Protein AF-A0A822AFT1-F1 (afdb_monomer)

Structure (mmCIF, N/CA/C/O backbone):
data_AF-A0A822AFT1-F1
#
_entry.id   AF-A0A822AFT1-F1
#
loop_
_atom_site.gro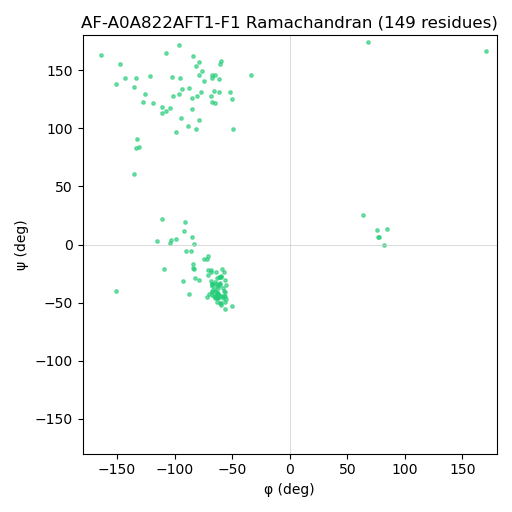up_PDB
_atom_site.id
_atom_site.type_symbol
_atom_site.label_atom_id
_atom_site.label_alt_id
_atom_site.label_comp_id
_atom_site.label_asym_id
_atom_site.label_entity_id
_atom_site.label_seq_id
_atom_site.pdbx_PDB_ins_code
_atom_site.Cartn_x
_atom_site.Cartn_y
_atom_site.Cartn_z
_atom_site.occupancy
_atom_site.B_iso_or_equiv
_atom_site.auth_seq_id
_atom_site.auth_comp_id
_atom_site.auth_asym_id
_atom_site.auth_atom_id
_atom_site.pdbx_PDB_model_num
ATOM 1 N N . MET A 1 1 ? -3.936 -1.126 -22.081 1.00 56.62 1 MET A N 1
ATOM 2 C CA . MET A 1 1 ? -2.787 -0.879 -22.975 1.00 56.62 1 MET A CA 1
ATOM 3 C C . MET A 1 1 ? -3.319 -0.758 -24.391 1.00 56.62 1 MET A C 1
ATOM 5 O O . MET A 1 1 ? -4.043 -1.654 -24.821 1.00 56.62 1 MET A O 1
ATOM 9 N N . LYS A 1 2 ? -3.097 0.376 -25.056 1.00 72.38 2 LYS A N 1
ATOM 10 C CA . LYS A 1 2 ? -3.608 0.618 -26.414 1.00 72.38 2 LYS A CA 1
ATOM 11 C C . LYS A 1 2 ? -2.713 -0.110 -27.426 1.00 72.38 2 LYS A C 1
ATOM 13 O O . LYS A 1 2 ? -1.557 -0.396 -27.133 1.00 72.38 2 LYS A O 1
ATOM 18 N N . LYS A 1 3 ? -3.226 -0.420 -28.624 1.00 67.19 3 LYS A N 1
ATOM 19 C CA . LYS A 1 3 ? -2.424 -1.052 -29.698 1.00 67.19 3 LYS A CA 1
ATOM 20 C C . LYS A 1 3 ? -1.171 -0.241 -30.049 1.00 67.19 3 LYS A C 1
ATOM 22 O O . LYS A 1 3 ? -0.136 -0.822 -30.348 1.00 67.19 3 LYS A O 1
ATOM 27 N N . GLU A 1 4 ? -1.276 1.080 -29.973 1.00 72.50 4 GLU A N 1
ATOM 28 C CA . GLU A 1 4 ? -0.183 2.021 -30.232 1.00 72.50 4 GLU A CA 1
ATOM 29 C C . GLU A 1 4 ? 0.979 1.855 -29.238 1.00 72.50 4 GLU A C 1
ATOM 31 O O . GLU A 1 4 ? 2.136 1.913 -29.648 1.00 72.50 4 GLU A O 1
ATOM 36 N N . ASP A 1 5 ? 0.689 1.539 -27.969 1.00 79.44 5 ASP A N 1
ATOM 37 C CA . ASP A 1 5 ? 1.714 1.320 -26.936 1.00 79.44 5 ASP A CA 1
ATOM 38 C C . ASP A 1 5 ? 2.559 0.071 -27.241 1.00 79.44 5 ASP A C 1
ATOM 40 O O . ASP A 1 5 ? 3.776 0.062 -27.057 1.00 79.44 5 ASP A O 1
ATOM 44 N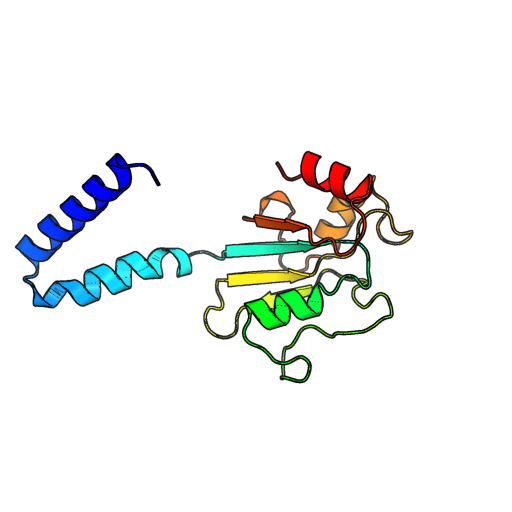 N . ILE A 1 6 ? 1.915 -0.985 -27.751 1.00 79.88 6 ILE A N 1
ATOM 45 C CA . ILE A 1 6 ? 2.574 -2.255 -28.088 1.00 79.88 6 ILE A CA 1
ATOM 46 C C . ILE A 1 6 ? 3.482 -2.085 -29.309 1.00 79.88 6 ILE A C 1
ATOM 48 O O . ILE A 1 6 ? 4.603 -2.596 -29.324 1.00 79.88 6 ILE A O 1
ATOM 52 N N . GLU A 1 7 ? 3.022 -1.360 -30.332 1.00 87.50 7 GLU A N 1
ATOM 53 C CA . GLU A 1 7 ? 3.820 -1.126 -31.539 1.00 87.50 7 GLU A CA 1
ATOM 54 C C . GLU A 1 7 ? 5.037 -0.234 -31.241 1.00 87.50 7 GLU A C 1
ATOM 56 O O . GLU A 1 7 ? 6.128 -0.482 -31.757 1.00 87.50 7 GLU A O 1
ATOM 61 N N . GLY A 1 8 ? 4.883 0.746 -30.341 1.00 87.69 8 GLY A N 1
ATOM 62 C CA . GLY A 1 8 ? 5.986 1.570 -29.845 1.00 87.69 8 GLY A CA 1
ATOM 63 C C . GLY A 1 8 ? 7.070 0.745 -29.144 1.00 87.69 8 GLY A C 1
ATOM 64 O O . GLY A 1 8 ? 8.240 0.825 -29.520 1.00 87.69 8 GLY A O 1
ATOM 65 N N . GLN A 1 9 ? 6.681 -0.111 -28.193 1.00 85.94 9 GLN A N 1
ATOM 66 C CA . GLN A 1 9 ? 7.617 -0.998 -27.484 1.00 85.94 9 GLN A CA 1
ATOM 67 C C . GLN A 1 9 ? 8.306 -1.994 -28.423 1.00 85.94 9 GLN A C 1
ATOM 69 O O . GLN A 1 9 ? 9.495 -2.284 -28.282 1.00 85.94 9 GLN A O 1
ATOM 74 N N . ARG A 1 10 ? 7.574 -2.512 -29.417 1.00 87.50 10 ARG A N 1
ATOM 75 C CA . ARG A 1 10 ? 8.138 -3.409 -30.428 1.00 87.50 10 ARG A CA 1
ATOM 76 C C . ARG A 1 10 ? 9.218 -2.712 -31.251 1.00 87.50 10 ARG A C 1
ATOM 78 O O . ARG A 1 10 ? 10.267 -3.311 -31.484 1.00 87.50 10 ARG A O 1
ATOM 85 N N . LYS A 1 11 ? 8.964 -1.478 -31.691 1.00 92.19 11 LYS A N 1
ATOM 86 C CA . LYS A 1 11 ? 9.936 -0.697 -32.460 1.00 92.19 11 LYS A CA 1
ATOM 87 C C . LYS A 1 11 ? 11.190 -0.410 -31.635 1.00 92.19 11 LYS A C 1
ATOM 89 O O . LYS A 1 11 ? 12.291 -0.641 -32.118 1.00 92.19 11 LYS A O 1
ATOM 94 N N . GLU A 1 12 ? 11.026 -0.008 -30.376 1.00 91.81 12 GLU A N 1
ATOM 95 C CA . GLU A 1 12 ? 12.146 0.234 -29.458 1.00 91.81 12 GLU A CA 1
ATOM 96 C C . GLU A 1 12 ? 13.034 -1.014 -29.291 1.00 91.81 12 GLU A C 1
ATOM 98 O O . GLU A 1 12 ? 14.260 -0.929 -29.383 1.00 91.81 12 GLU A O 1
ATOM 103 N N . LEU A 1 13 ? 12.424 -2.194 -29.124 1.00 90.19 13 LEU A N 1
ATOM 104 C CA . LEU A 1 13 ? 13.155 -3.461 -29.059 1.00 90.19 13 LEU A CA 1
ATOM 105 C C . LEU A 1 13 ? 13.905 -3.761 -30.367 1.00 90.19 13 LEU A C 1
ATOM 107 O O . LEU A 1 13 ? 15.050 -4.213 -30.326 1.00 90.19 13 LEU A O 1
ATOM 111 N N . GLN A 1 14 ? 13.274 -3.533 -31.523 1.00 90.69 14 GLN A N 1
ATOM 112 C CA . GLN A 1 14 ? 13.902 -3.748 -32.831 1.00 90.69 14 GLN A CA 1
ATOM 113 C C . GLN A 1 14 ? 15.119 -2.840 -33.027 1.00 90.69 14 GLN A C 1
ATOM 115 O O . GLN A 1 14 ? 16.181 -3.334 -33.409 1.00 90.69 14 GLN A O 1
ATOM 120 N N . ASP A 1 15 ? 14.988 -1.553 -32.701 1.00 93.06 15 ASP A N 1
ATOM 121 C CA . ASP A 1 15 ? 16.075 -0.576 -32.784 1.00 93.06 15 ASP A CA 1
ATOM 122 C C . ASP A 1 15 ? 17.223 -0.952 -31.829 1.00 93.06 15 ASP A C 1
ATOM 124 O O . ASP A 1 15 ? 18.397 -0.925 -32.207 1.00 93.06 15 ASP A O 1
ATOM 128 N N . TYR A 1 16 ? 16.906 -1.402 -30.609 1.00 91.50 16 TYR A N 1
ATOM 129 C CA . TYR A 1 16 ? 17.914 -1.847 -29.646 1.00 91.50 16 TYR A CA 1
ATOM 130 C C . TYR A 1 16 ? 18.686 -3.083 -30.130 1.00 91.50 16 TYR A C 1
ATOM 132 O O . TYR A 1 16 ? 19.917 -3.117 -30.038 1.00 91.50 16 TYR A O 1
ATOM 140 N N . VAL A 1 17 ? 17.983 -4.089 -30.665 1.00 91.25 17 VAL A N 1
ATOM 141 C CA . VAL A 1 17 ? 18.587 -5.321 -31.204 1.00 91.25 17 VAL A CA 1
ATOM 142 C C . VAL A 1 17 ? 19.403 -5.040 -32.465 1.00 91.25 17 VAL A C 1
ATOM 144 O O . VAL A 1 17 ? 20.442 -5.670 -32.656 1.00 91.25 17 VAL A O 1
ATOM 147 N N . ALA A 1 18 ? 18.993 -4.082 -33.301 1.00 91.81 18 ALA A N 1
ATOM 148 C CA . ALA A 1 18 ? 19.765 -3.675 -34.474 1.00 91.81 18 ALA A CA 1
ATOM 149 C C 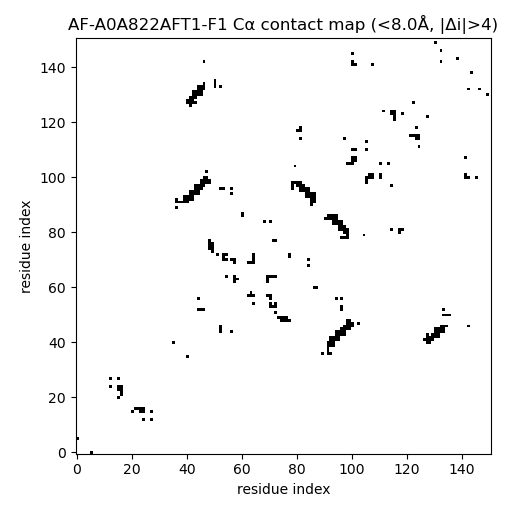. ALA A 1 18 ? 21.155 -3.129 -34.096 1.00 91.81 18 ALA A C 1
ATOM 151 O O . ALA A 1 18 ? 22.116 -3.347 -34.830 1.00 91.81 18 ALA A O 1
ATOM 152 N N . VAL A 1 19 ? 21.274 -2.471 -32.937 1.00 93.31 19 VAL A N 1
ATOM 153 C CA . VAL A 1 19 ? 22.540 -1.908 -32.434 1.00 93.31 19 VAL A CA 1
ATOM 154 C C . VAL A 1 19 ? 23.349 -2.919 -31.612 1.00 93.31 19 VAL A C 1
ATOM 156 O O . VAL A 1 19 ? 24.566 -2.999 -31.763 1.00 93.31 19 VAL A O 1
ATOM 159 N N . HIS A 1 20 ? 22.698 -3.698 -30.743 1.00 91.00 20 HIS A N 1
ATOM 160 C CA . HIS A 1 20 ? 23.372 -4.544 -29.741 1.00 91.00 20 HIS A CA 1
ATOM 161 C C . HIS A 1 20 ? 23.392 -6.040 -30.099 1.00 91.00 20 HIS A C 1
ATOM 163 O O . HIS A 1 20 ? 23.892 -6.868 -29.330 1.00 91.00 20 HIS A O 1
ATOM 169 N N . GLY A 1 21 ? 22.834 -6.398 -31.256 1.00 89.19 21 GLY A N 1
ATOM 170 C CA . GLY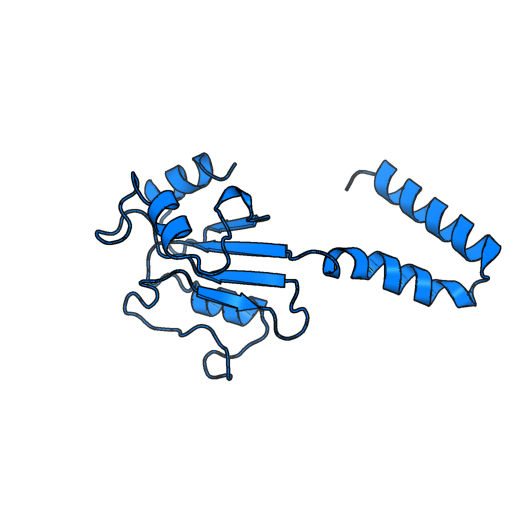 A 1 21 ? 22.643 -7.776 -31.687 1.00 89.19 21 GLY A CA 1
ATOM 171 C C . GLY A 1 21 ? 21.609 -8.529 -30.846 1.00 89.19 21 GLY A C 1
ATOM 172 O O . GLY A 1 21 ? 21.110 -8.056 -29.821 1.00 89.19 21 GLY A O 1
ATOM 173 N N . VAL A 1 22 ? 21.303 -9.761 -31.262 1.00 85.50 22 VAL A N 1
ATOM 174 C CA . VAL A 1 22 ? 20.327 -10.613 -30.560 1.00 85.50 22 VAL A CA 1
ATOM 175 C C . VAL A 1 22 ? 20.784 -10.913 -29.135 1.00 85.50 22 VAL A C 1
ATOM 177 O O . VAL A 1 22 ? 19.939 -11.051 -28.270 1.00 85.50 22 VAL A O 1
ATOM 180 N N . SER A 1 23 ? 22.087 -10.927 -28.841 1.00 85.38 23 SER A N 1
ATOM 181 C CA . SER A 1 23 ? 22.617 -11.102 -27.480 1.00 85.38 23 SER A CA 1
ATOM 182 C C . SER A 1 23 ? 22.170 -10.019 -26.489 1.00 85.38 23 SER A C 1
ATOM 184 O O . SER A 1 23 ? 22.052 -10.310 -25.300 1.00 85.38 23 SER A O 1
ATOM 186 N N . GLY A 1 24 ? 21.873 -8.800 -26.957 1.00 84.88 24 GLY A N 1
ATOM 187 C CA . GLY A 1 24 ? 21.399 -7.694 -26.118 1.00 84.88 24 GLY A CA 1
ATOM 188 C C . GLY A 1 24 ? 19.942 -7.827 -25.654 1.00 84.88 24 GLY A C 1
ATOM 189 O O . GLY A 1 24 ? 19.528 -7.117 -24.739 1.00 84.88 24 GLY A O 1
ATOM 190 N N . TYR A 1 25 ? 19.162 -8.753 -26.231 1.00 87.12 25 TYR A N 1
ATOM 191 C CA . TYR A 1 25 ? 17.720 -8.871 -25.967 1.00 87.12 25 TYR A CA 1
ATOM 192 C C . TYR A 1 25 ? 17.393 -9.052 -24.481 1.00 87.12 25 TYR A C 1
ATOM 194 O O . TYR A 1 25 ? 16.455 -8.446 -23.970 1.00 87.12 25 TYR A O 1
ATOM 202 N N . LYS A 1 26 ? 18.187 -9.869 -23.777 1.00 88.06 26 LYS A N 1
ATOM 203 C CA . LYS A 1 26 ? 17.955 -10.185 -22.370 1.00 88.06 26 LYS A CA 1
ATOM 204 C C . LYS A 1 26 ? 18.127 -8.938 -21.513 1.00 88.06 26 LYS A C 1
ATOM 206 O O . LYS A 1 26 ? 17.278 -8.658 -20.682 1.00 88.06 26 LYS A O 1
ATOM 211 N N . GLN A 1 27 ? 19.178 -8.160 -21.767 1.00 88.94 27 GLN A N 1
ATOM 212 C CA . GLN A 1 27 ? 19.428 -6.916 -21.047 1.00 88.94 27 GLN A CA 1
ATOM 213 C C . GLN A 1 27 ? 18.335 -5.878 -21.317 1.00 88.94 27 GLN A C 1
ATOM 215 O O . GLN A 1 27 ? 17.901 -5.206 -20.385 1.00 88.94 27 GLN A O 1
ATOM 220 N N . PHE A 1 28 ? 17.862 -5.766 -22.563 1.00 89.88 28 PHE A N 1
ATOM 221 C CA . PHE A 1 28 ? 16.734 -4.895 -22.888 1.00 89.88 28 PHE A CA 1
ATOM 222 C C . PHE A 1 28 ? 15.480 -5.294 -22.108 1.00 89.88 28 PHE A C 1
ATOM 224 O O . PHE A 1 28 ? 14.893 -4.452 -21.434 1.00 89.88 28 PHE A O 1
ATOM 231 N N . LEU A 1 29 ? 15.097 -6.574 -22.157 1.00 88.88 29 LEU A N 1
ATOM 232 C CA . LEU A 1 29 ? 13.915 -7.077 -21.458 1.00 88.88 29 LEU A CA 1
ATOM 233 C C . LEU A 1 29 ? 14.051 -6.932 -19.944 1.00 88.88 29 LEU A C 1
ATOM 235 O O . LEU A 1 29 ? 13.125 -6.442 -19.312 1.00 88.88 29 LEU A O 1
ATOM 239 N N . ASP A 1 30 ? 15.198 -7.286 -19.367 1.00 89.00 30 ASP A N 1
ATOM 240 C CA . ASP A 1 30 ? 15.446 -7.136 -17.933 1.00 89.00 30 ASP A CA 1
ATOM 241 C C . ASP A 1 30 ? 15.349 -5.660 -17.521 1.00 89.00 30 ASP A C 1
ATOM 243 O O . ASP A 1 30 ? 14.684 -5.335 -16.539 1.00 89.00 30 ASP A O 1
ATOM 247 N N . ASN A 1 31 ? 15.943 -4.742 -18.288 1.00 89.00 31 ASN A N 1
ATOM 248 C CA . ASN A 1 31 ? 15.835 -3.315 -18.006 1.00 89.00 31 ASN A CA 1
ATOM 249 C C . ASN A 1 31 ? 14.395 -2.820 -18.139 1.00 89.00 31 ASN A C 1
ATOM 251 O O . ASN A 1 31 ? 13.950 -2.074 -17.274 1.00 89.00 31 ASN A O 1
ATOM 255 N N . HIS A 1 32 ? 13.676 -3.226 -19.190 1.00 87.62 32 HIS A N 1
ATOM 256 C CA . HIS A 1 32 ? 12.326 -2.755 -19.498 1.00 87.62 32 HIS A CA 1
ATOM 257 C C . HIS A 1 32 ? 11.278 -3.314 -18.522 1.00 87.62 32 HIS A C 1
ATOM 259 O O . HIS A 1 32 ? 10.465 -2.566 -17.983 1.00 87.62 32 HIS A O 1
ATOM 265 N N . LEU A 1 33 ? 11.339 -4.611 -18.218 1.00 86.81 33 LEU A N 1
ATOM 266 C CA . LEU A 1 33 ? 10.420 -5.280 -17.295 1.00 86.81 33 LEU A CA 1
ATOM 267 C C . LEU A 1 33 ? 10.650 -4.884 -15.836 1.00 86.81 33 LEU A C 1
ATOM 269 O O . LEU A 1 33 ? 9.710 -4.942 -15.051 1.00 86.81 33 LEU A O 1
ATOM 273 N N . ASN A 1 34 ? 11.863 -4.465 -15.464 1.00 88.00 34 ASN A N 1
ATOM 274 C CA . ASN A 1 34 ? 12.175 -4.059 -14.092 1.00 88.00 34 ASN A CA 1
ATOM 275 C C . ASN A 1 34 ? 12.160 -2.535 -13.883 1.00 88.00 34 ASN A C 1
ATOM 277 O O . ASN A 1 34 ? 12.456 -2.082 -12.777 1.00 88.00 34 ASN A O 1
ATOM 281 N N . GLN A 1 35 ? 11.793 -1.720 -14.886 1.00 87.50 35 GLN A N 1
ATOM 282 C CA . GLN A 1 35 ? 11.760 -0.253 -14.727 1.00 87.50 35 GLN A CA 1
ATOM 283 C C . GLN A 1 35 ? 10.846 0.193 -13.586 1.00 87.50 35 GLN A C 1
ATOM 285 O O . GLN A 1 35 ? 11.191 1.123 -12.860 1.00 87.50 35 GLN A O 1
ATOM 290 N N . TRP A 1 36 ? 9.716 -0.492 -13.400 1.00 85.06 36 TRP A N 1
ATOM 291 C CA . TRP A 1 36 ? 8.761 -0.177 -12.340 1.00 85.06 36 TRP A CA 1
ATOM 292 C C . TRP A 1 36 ? 9.383 -0.282 -10.940 1.00 85.06 36 TRP A C 1
ATOM 294 O O . TRP A 1 36 ? 8.975 0.442 -10.041 1.00 85.06 36 TRP A O 1
ATOM 304 N N . MET A 1 37 ? 10.414 -1.117 -10.751 1.00 87.69 37 MET A N 1
ATOM 305 C CA . MET A 1 37 ? 11.072 -1.299 -9.451 1.00 87.69 37 MET A CA 1
ATOM 306 C C . MET A 1 37 ? 11.926 -0.096 -9.031 1.00 87.69 37 MET A C 1
ATOM 308 O O . MET A 1 37 ? 12.351 -0.030 -7.877 1.00 87.69 37 MET A O 1
ATOM 312 N N . LYS A 1 38 ? 12.196 0.851 -9.940 1.00 88.38 38 LYS A N 1
ATOM 313 C CA . LYS A 1 38 ? 12.972 2.066 -9.639 1.00 88.38 38 LYS A CA 1
ATOM 314 C C . LYS A 1 38 ? 12.234 3.020 -8.704 1.00 88.38 38 LYS A C 1
ATOM 316 O O . LYS A 1 38 ? 12.882 3.818 -8.031 1.00 88.38 38 LYS A O 1
ATOM 321 N N . TYR A 1 39 ? 10.907 2.934 -8.664 1.00 90.06 39 TYR A N 1
ATOM 322 C CA . TYR A 1 39 ? 10.064 3.794 -7.850 1.00 90.06 39 TYR A CA 1
ATOM 323 C C . TYR A 1 39 ? 9.226 2.948 -6.891 1.00 90.06 39 TYR A C 1
ATOM 325 O O . TYR A 1 39 ? 8.838 1.829 -7.233 1.00 90.06 39 TYR A O 1
ATOM 333 N N . PRO A 1 40 ? 8.971 3.442 -5.670 1.00 92.62 40 PRO A N 1
ATOM 334 C CA . PRO A 1 40 ? 8.097 2.754 -4.738 1.00 92.62 40 PRO A CA 1
ATOM 335 C C . PRO A 1 40 ? 6.668 2.725 -5.285 1.00 92.62 40 PRO A C 1
ATOM 337 O O . PRO A 1 40 ? 6.083 3.780 -5.502 1.00 92.62 40 PRO A O 1
ATOM 340 N N . LEU A 1 41 ? 6.124 1.522 -5.453 1.00 95.19 41 LEU A N 1
ATOM 341 C CA . LEU A 1 41 ? 4.725 1.266 -5.759 1.00 95.19 41 LEU A CA 1
ATOM 342 C C . LEU A 1 41 ? 3.979 1.005 -4.446 1.00 95.19 41 LEU A C 1
ATOM 344 O O . LEU A 1 41 ? 4.184 -0.028 -3.801 1.00 95.19 41 LEU A O 1
ATOM 348 N N . ARG A 1 42 ? 3.143 1.953 -4.025 1.00 95.06 42 ARG A N 1
ATOM 349 C CA . ARG A 1 42 ? 2.453 1.953 -2.732 1.00 95.06 42 ARG A CA 1
ATOM 350 C C . ARG A 1 42 ? 0.990 1.575 -2.910 1.00 95.06 42 ARG A C 1
ATOM 352 O O . ARG A 1 42 ? 0.214 2.294 -3.530 1.00 95.06 42 ARG A O 1
ATOM 359 N N . ILE A 1 43 ? 0.607 0.458 -2.304 1.00 95.38 43 ILE A N 1
ATOM 360 C CA . ILE A 1 43 ? -0.758 -0.060 -2.330 1.00 95.38 43 ILE A CA 1
ATOM 361 C C . ILE A 1 43 ? -1.358 0.077 -0.935 1.00 95.38 43 ILE A C 1
ATOM 363 O O . ILE A 1 43 ? -0.936 -0.612 -0.004 1.00 95.38 43 ILE A O 1
ATOM 367 N N . ALA A 1 44 ? -2.359 0.937 -0.788 1.00 92.94 44 ALA A N 1
ATOM 368 C CA . ALA A 1 44 ? -3.181 0.995 0.411 1.00 92.94 44 ALA A CA 1
ATOM 369 C C . ALA A 1 44 ? -4.193 -0.155 0.401 1.00 92.94 44 ALA A C 1
ATOM 371 O O . ALA A 1 44 ? -4.896 -0.364 -0.583 1.00 92.94 44 ALA A O 1
ATOM 372 N N . VAL A 1 45 ? -4.299 -0.900 1.498 1.00 91.50 45 VAL A N 1
ATOM 373 C CA . VAL A 1 45 ? -5.294 -1.959 1.692 1.00 91.50 45 VAL A CA 1
ATOM 374 C C . VAL A 1 45 ? -6.161 -1.577 2.877 1.00 91.50 45 VAL A C 1
ATOM 376 O O . VAL A 1 45 ? -5.653 -1.374 3.977 1.00 91.50 45 VAL A O 1
ATOM 379 N N . THR A 1 46 ? -7.470 -1.473 2.674 1.00 86.62 46 THR A N 1
ATOM 380 C CA . THR A 1 46 ? -8.384 -0.966 3.706 1.00 86.62 46 THR A CA 1
ATOM 381 C C . THR A 1 46 ? -9.765 -1.610 3.639 1.00 86.62 46 THR A C 1
ATOM 383 O O . THR A 1 46 ? -10.145 -2.186 2.621 1.00 86.62 46 THR A O 1
ATOM 386 N N . ASN A 1 47 ? -10.431 -1.590 4.797 1.00 77.75 47 ASN A N 1
ATOM 387 C CA . ASN A 1 47 ? -11.813 -1.964 5.120 1.00 77.75 47 ASN A CA 1
ATOM 388 C C . ASN A 1 47 ? -11.959 -1.956 6.659 1.00 77.75 47 ASN A C 1
ATOM 390 O O . ASN A 1 47 ? -10.968 -2.039 7.393 1.00 77.75 47 ASN A O 1
ATOM 394 N N . SER A 1 48 ? -13.191 -1.989 7.148 1.00 67.06 48 SER A N 1
ATOM 395 C CA . SER A 1 48 ? -13.625 -2.525 8.441 1.00 67.06 48 SER A CA 1
ATOM 396 C C . SER A 1 48 ? -12.822 -3.757 8.917 1.00 67.06 48 SER A C 1
ATOM 398 O O . SER A 1 48 ? -12.356 -4.602 8.141 1.00 67.06 48 SER A O 1
ATOM 400 N N . SER A 1 49 ? -12.624 -3.874 10.232 1.00 65.19 49 SER A N 1
ATOM 401 C CA . SER A 1 49 ? -11.883 -4.979 10.863 1.00 65.19 49 SER A CA 1
ATOM 402 C C . SER A 1 49 ? -12.496 -6.365 10.601 1.00 65.19 49 SER A C 1
ATOM 404 O O . SER A 1 49 ? -13.683 -6.480 10.323 1.00 65.19 49 SER A O 1
ATOM 406 N N . GLY A 1 50 ? -11.689 -7.433 10.674 1.00 63.06 50 GLY A N 1
ATOM 407 C CA . GLY A 1 50 ? -12.155 -8.826 10.567 1.00 63.06 50 GLY A CA 1
ATOM 408 C C . GLY A 1 50 ? -12.376 -9.346 9.140 1.00 63.06 50 GLY A C 1
ATOM 409 O O . GLY A 1 50 ? -12.692 -10.515 8.950 1.00 63.06 50 GLY A O 1
ATOM 410 N N . HIS A 1 51 ? -12.143 -8.517 8.122 1.00 66.25 51 HIS A N 1
ATOM 411 C CA . HIS A 1 51 ? -12.442 -8.820 6.716 1.00 66.25 51 HIS A CA 1
ATOM 412 C C . HIS A 1 51 ? -11.279 -9.476 5.942 1.00 66.25 51 HIS A C 1
ATOM 414 O O . HIS A 1 51 ? -11.232 -9.440 4.717 1.00 66.25 51 HIS A O 1
ATOM 420 N N . GLY A 1 52 ? -10.301 -10.063 6.639 1.00 77.12 52 GLY A N 1
ATOM 421 C CA . GLY A 1 52 ? -9.216 -10.817 5.996 1.00 77.12 52 GLY A CA 1
ATOM 422 C C . GLY A 1 52 ? -8.123 -9.980 5.315 1.00 77.12 52 GLY A C 1
ATOM 423 O O . GLY A 1 52 ? -7.299 -10.556 4.610 1.00 77.12 52 GLY A O 1
ATOM 424 N N . LYS A 1 53 ? -8.052 -8.659 5.549 1.00 84.94 53 LYS A N 1
ATOM 425 C CA . LYS A 1 53 ? -7.020 -7.764 4.978 1.00 84.94 53 LYS A CA 1
ATOM 426 C C . LYS A 1 53 ? -5.597 -8.283 5.166 1.00 84.94 53 LYS A C 1
ATOM 428 O O . LYS A 1 53 ? -4.863 -8.451 4.200 1.00 84.94 53 LYS A O 1
ATOM 433 N N . SER A 1 54 ? -5.222 -8.610 6.399 1.00 87.00 54 SER A N 1
ATOM 434 C CA . SER A 1 54 ? -3.874 -9.089 6.712 1.00 87.00 54 SER A CA 1
ATOM 435 C C . SER A 1 54 ? -3.582 -10.438 6.039 1.00 87.00 54 SER A C 1
ATOM 437 O O . SER A 1 54 ? -2.461 -10.689 5.600 1.00 87.00 54 SER A O 1
ATOM 439 N N . SER A 1 55 ? -4.600 -11.291 5.874 1.00 89.25 55 SER A N 1
ATOM 440 C CA . SER A 1 55 ? -4.495 -12.538 5.104 1.00 89.25 55 SER A CA 1
ATOM 441 C C . SER A 1 55 ? -4.293 -12.268 3.610 1.00 89.25 55 SER A C 1
ATOM 443 O O . SER A 1 55 ? -3.464 -12.932 2.987 1.00 89.25 55 SER A O 1
ATOM 445 N N . LEU A 1 56 ? -4.990 -11.277 3.046 1.00 90.19 56 LEU A N 1
ATOM 446 C CA . LEU A 1 56 ? -4.801 -10.840 1.663 1.00 90.19 56 LEU A CA 1
ATOM 447 C C . LEU A 1 56 ? -3.393 -10.275 1.451 1.00 90.19 56 LEU A C 1
ATOM 449 O O . LEU A 1 56 ? -2.699 -10.739 0.554 1.00 90.19 56 LEU A O 1
ATOM 453 N N . ILE A 1 57 ? -2.936 -9.355 2.307 1.00 93.38 57 ILE A N 1
ATOM 454 C CA . ILE A 1 57 ? -1.580 -8.782 2.249 1.00 93.38 57 ILE A CA 1
ATOM 455 C C . ILE A 1 57 ? -0.527 -9.893 2.284 1.00 93.38 57 ILE A C 1
ATOM 457 O O . ILE A 1 57 ? 0.393 -9.906 1.471 1.00 93.38 57 ILE A O 1
ATOM 461 N N . ASN A 1 58 ? -0.666 -10.859 3.195 1.00 93.62 58 ASN A N 1
ATOM 462 C CA . ASN A 1 58 ? 0.252 -11.994 3.266 1.00 93.62 58 ASN A CA 1
ATOM 463 C C . ASN A 1 58 ? 0.222 -12.843 1.995 1.00 93.62 58 ASN A C 1
ATOM 465 O O . ASN A 1 58 ? 1.280 -13.222 1.501 1.00 93.62 58 ASN A O 1
ATOM 469 N N . THR A 1 59 ? -0.965 -13.105 1.449 1.00 93.69 59 THR A N 1
ATOM 470 C CA . THR A 1 59 ? -1.128 -13.885 0.216 1.00 93.69 59 THR A CA 1
ATOM 471 C C . THR A 1 59 ? -0.475 -13.182 -0.971 1.00 93.69 59 THR A C 1
ATOM 473 O O . THR A 1 59 ? 0.293 -13.813 -1.694 1.00 93.69 59 THR A O 1
ATOM 476 N N . LEU A 1 60 ? -0.702 -11.873 -1.127 1.00 94.00 60 LEU A N 1
ATOM 477 C CA . LEU A 1 60 ? -0.081 -11.054 -2.174 1.00 94.00 60 LEU A CA 1
ATOM 478 C C . LEU A 1 60 ? 1.450 -11.024 -2.048 1.00 94.00 60 LEU A C 1
ATOM 480 O O . LEU A 1 60 ? 2.146 -11.052 -3.056 1.00 94.00 60 LEU A O 1
ATOM 484 N N . ARG A 1 61 ? 1.970 -11.060 -0.815 1.00 95.50 61 ARG A N 1
ATOM 485 C CA . ARG A 1 61 ? 3.412 -11.134 -0.511 1.00 95.50 61 ARG A CA 1
ATOM 486 C C . ARG A 1 61 ? 3.991 -12.555 -0.552 1.00 95.50 61 ARG A C 1
ATOM 488 O O . ARG A 1 61 ? 5.165 -12.754 -0.243 1.00 95.50 61 ARG A O 1
ATOM 495 N N . GLY A 1 62 ? 3.181 -13.571 -0.863 1.00 94.81 62 GLY A N 1
ATOM 496 C CA . GLY A 1 62 ? 3.596 -14.979 -0.862 1.00 94.81 62 GLY A CA 1
ATOM 497 C C . GLY A 1 62 ? 4.009 -15.523 0.514 1.00 94.81 62 GLY A C 1
ATOM 498 O O . GLY A 1 62 ? 4.802 -16.463 0.595 1.00 94.81 62 GLY A O 1
ATOM 499 N N . LEU A 1 63 ? 3.503 -14.937 1.602 1.00 94.19 63 LEU A N 1
ATOM 500 C CA . LEU A 1 63 ? 3.819 -15.299 2.984 1.00 94.19 63 LEU A CA 1
ATOM 501 C C . LEU A 1 63 ? 2.711 -16.142 3.622 1.00 94.19 63 LEU A C 1
ATOM 503 O O . LEU A 1 63 ? 1.519 -15.911 3.424 1.00 94.19 63 LEU A O 1
ATOM 507 N N . LYS A 1 64 ? 3.107 -17.092 4.476 1.00 90.25 64 LYS A N 1
ATOM 508 C CA . LYS A 1 64 ? 2.175 -17.789 5.373 1.00 90.25 64 LYS A CA 1
ATOM 509 C C . LYS A 1 64 ? 1.916 -16.915 6.603 1.00 90.25 64 LYS A C 1
ATOM 511 O O . LYS A 1 64 ? 2.784 -16.156 7.020 1.00 90.25 64 LYS A O 1
ATOM 516 N N . SER A 1 65 ? 0.761 -17.074 7.247 1.00 84.12 65 SER A N 1
ATOM 517 C CA . SER A 1 65 ? 0.344 -16.247 8.398 1.00 84.12 65 SER A CA 1
ATOM 518 C C . SER A 1 65 ? 1.308 -16.253 9.593 1.00 84.12 65 SER A C 1
ATOM 520 O O . SER A 1 65 ? 1.308 -15.312 10.380 1.00 84.12 65 SER A O 1
ATOM 522 N N . LYS A 1 66 ? 2.130 -17.301 9.737 1.00 86.06 66 LYS A N 1
ATOM 523 C CA . LYS A 1 66 ? 3.136 -17.444 10.805 1.00 86.06 66 LYS A CA 1
ATOM 524 C C . LYS A 1 66 ? 4.571 -17.170 10.340 1.00 86.06 66 LYS A C 1
ATOM 526 O O . LYS A 1 66 ? 5.505 -17.372 11.111 1.00 86.06 66 LYS A O 1
ATOM 531 N N . SER A 1 67 ? 4.766 -16.769 9.085 1.00 90.38 67 SER A N 1
ATOM 532 C CA . SER A 1 67 ? 6.095 -16.439 8.574 1.00 90.38 67 SER A CA 1
ATOM 533 C C . SER A 1 67 ? 6.636 -15.175 9.255 1.00 90.38 67 SER A C 1
ATOM 535 O O . SER A 1 67 ? 5.862 -14.253 9.531 1.00 90.38 67 SER A O 1
ATOM 537 N N . PRO A 1 68 ? 7.956 -15.081 9.497 1.00 88.75 68 PRO A N 1
ATOM 538 C CA . PRO A 1 68 ? 8.572 -13.831 9.927 1.00 88.75 68 PRO A CA 1
ATOM 539 C C . PRO A 1 68 ? 8.199 -12.681 8.980 1.00 88.75 68 PRO A C 1
ATOM 541 O O . PRO A 1 68 ? 8.272 -12.827 7.762 1.00 88.75 68 PRO A O 1
ATOM 544 N N . GLY A 1 69 ? 7.759 -11.550 9.537 1.00 86.56 69 GLY A N 1
ATOM 545 C CA . GLY A 1 69 ? 7.339 -10.378 8.757 1.00 86.56 69 GLY A CA 1
ATOM 546 C C . GLY A 1 69 ? 5.948 -10.469 8.112 1.00 86.56 69 GLY A C 1
ATOM 547 O O . GLY A 1 69 ? 5.579 -9.563 7.358 1.00 86.56 69 GLY A O 1
ATOM 548 N N . ALA A 1 70 ? 5.169 -11.521 8.391 1.00 90.44 70 ALA A N 1
ATOM 549 C CA . ALA A 1 70 ? 3.764 -11.600 8.000 1.00 90.44 70 ALA A CA 1
ATOM 550 C C . ALA A 1 70 ? 2.912 -10.570 8.765 1.00 90.44 70 ALA A C 1
ATOM 552 O O . ALA A 1 70 ? 3.130 -10.307 9.951 1.00 90.44 70 ALA A O 1
ATOM 553 N N . ALA A 1 71 ? 1.915 -10.006 8.086 1.00 88.25 71 ALA A N 1
ATOM 554 C CA . ALA A 1 71 ? 0.866 -9.222 8.713 1.00 88.25 71 ALA A CA 1
ATOM 555 C C . ALA A 1 71 ? 0.098 -10.106 9.702 1.00 88.25 71 ALA A C 1
ATOM 557 O O . ALA A 1 71 ? -0.279 -11.238 9.379 1.00 88.25 71 ALA A O 1
ATOM 558 N N . LYS A 1 72 ? -0.101 -9.615 10.927 1.00 81.75 72 LYS A N 1
ATOM 559 C CA . LYS A 1 72 ? -0.745 -10.397 11.987 1.00 81.75 72 LYS A CA 1
ATOM 560 C C . LYS A 1 72 ? -2.215 -10.614 11.635 1.00 81.75 72 LYS A C 1
ATOM 562 O O . LYS A 1 72 ? -2.931 -9.663 11.357 1.00 81.75 72 LYS A O 1
ATOM 567 N N . VAL A 1 73 ? -2.657 -11.868 11.663 1.00 71.75 73 VAL A N 1
ATOM 568 C CA . VAL A 1 73 ? -4.053 -12.246 11.410 1.00 71.75 73 VAL A CA 1
ATOM 569 C C . VAL A 1 73 ? -4.735 -12.523 12.752 1.00 71.75 73 VAL A C 1
ATOM 571 O O . VAL A 1 73 ? -4.224 -13.320 13.539 1.00 71.75 73 VAL A O 1
ATOM 574 N N . GLY A 1 74 ? -5.882 -11.893 13.013 1.00 61.19 74 GLY A N 1
ATOM 575 C CA . GLY A 1 74 ? -6.674 -12.081 14.232 1.00 61.19 74 GLY A CA 1
ATOM 576 C C . GLY A 1 74 ? -8.104 -11.542 14.097 1.00 61.19 74 GLY A C 1
ATOM 577 O O . GLY A 1 74 ? -8.398 -10.792 13.170 1.00 61.19 74 GLY A O 1
ATOM 578 N N . VAL A 1 75 ? -8.997 -11.976 14.998 1.00 48.41 75 VAL A N 1
ATOM 579 C CA . VAL A 1 75 ? -10.443 -11.640 14.995 1.00 48.41 75 VAL A CA 1
ATOM 580 C C . VAL A 1 75 ? -10.725 -10.272 15.633 1.00 48.41 75 VAL A C 1
ATOM 582 O O . VAL A 1 75 ? -11.683 -9.599 15.270 1.00 48.41 75 VAL A O 1
ATOM 585 N N . VAL A 1 76 ? -9.878 -9.849 16.572 1.00 45.09 76 VAL A N 1
ATOM 586 C CA . VAL A 1 76 ? -9.932 -8.522 17.205 1.00 45.09 76 VAL A CA 1
ATOM 587 C C . VAL A 1 76 ? -9.379 -7.491 16.220 1.00 45.09 76 VAL A C 1
ATOM 589 O O . VAL A 1 76 ? -8.512 -7.847 15.429 1.00 45.09 76 VAL A O 1
ATOM 592 N N . GLU A 1 77 ? -9.851 -6.239 16.242 1.00 51.16 77 GLU A N 1
ATOM 593 C CA . GLU A 1 77 ? -9.264 -5.148 15.446 1.00 51.16 77 GLU A CA 1
ATOM 594 C C . GLU A 1 77 ? -7.740 -5.101 15.626 1.00 51.16 77 GLU A C 1
ATOM 596 O O . GLU A 1 77 ? -7.224 -4.649 16.643 1.00 51.16 77 GLU A O 1
ATOM 601 N N . CYS A 1 78 ? -7.006 -5.666 14.663 1.00 50.47 78 CYS A N 1
ATOM 602 C CA . CYS A 1 78 ? -5.566 -5.895 14.803 1.00 50.47 78 CYS A CA 1
ATOM 603 C C . CYS A 1 78 ? -4.729 -4.673 14.410 1.00 50.47 78 CYS A C 1
ATOM 605 O O . CYS A 1 78 ? -3.516 -4.686 14.613 1.00 50.47 78 CYS A O 1
ATOM 607 N N . THR A 1 79 ? -5.353 -3.617 13.886 1.00 57.53 79 THR A N 1
ATOM 608 C CA . THR A 1 79 ? -4.636 -2.498 13.274 1.00 57.53 79 THR A CA 1
ATOM 609 C C . THR A 1 79 ? -5.199 -1.173 13.787 1.00 57.53 79 THR A C 1
ATOM 611 O O . THR A 1 79 ? -6.028 -0.547 13.139 1.00 57.53 79 THR A O 1
ATOM 614 N N . ASN A 1 80 ? -4.723 -0.749 14.963 1.00 67.50 80 ASN A N 1
ATOM 615 C CA . ASN A 1 80 ? -4.942 0.598 15.525 1.00 67.50 80 ASN A CA 1
ATOM 616 C C . ASN A 1 80 ? -3.917 1.626 15.010 1.00 67.50 80 ASN A C 1
ATOM 618 O O . ASN A 1 80 ? -3.831 2.737 15.532 1.00 67.50 80 ASN A O 1
ATOM 622 N N . THR A 1 81 ? -3.069 1.225 14.059 1.00 77.50 81 THR A N 1
ATOM 623 C CA . THR A 1 81 ? -2.017 2.056 13.469 1.00 77.50 81 THR A CA 1
ATOM 624 C C . THR A 1 81 ? -1.739 1.626 12.037 1.00 77.50 81 THR A C 1
ATOM 626 O O . THR A 1 81 ? -1.589 0.428 11.787 1.00 77.50 81 THR A O 1
ATOM 629 N N . VAL A 1 82 ? -1.562 2.581 11.124 1.00 87.62 82 VAL A N 1
ATOM 630 C CA . VAL A 1 82 ? -1.067 2.321 9.760 1.00 87.62 82 VAL A CA 1
ATOM 631 C C . VAL A 1 82 ? 0.208 1.474 9.802 1.00 87.62 82 VAL A C 1
ATOM 633 O O . VAL A 1 82 ? 1.173 1.832 10.481 1.00 87.62 82 VAL A O 1
ATOM 636 N N . THR A 1 83 ? 0.219 0.343 9.088 1.00 89.94 83 THR A N 1
ATOM 637 C CA . THR A 1 83 ? 1.367 -0.578 9.088 1.00 89.94 83 THR A CA 1
ATOM 638 C C . THR A 1 83 ? 1.862 -0.869 7.678 1.00 89.94 83 THR A C 1
ATOM 640 O O . THR A 1 83 ? 1.099 -1.259 6.799 1.00 89.94 83 THR A O 1
ATOM 643 N N . LYS A 1 84 ? 3.172 -0.708 7.479 1.00 92.88 84 LYS A N 1
ATOM 644 C CA . LYS A 1 84 ? 3.862 -0.900 6.202 1.00 92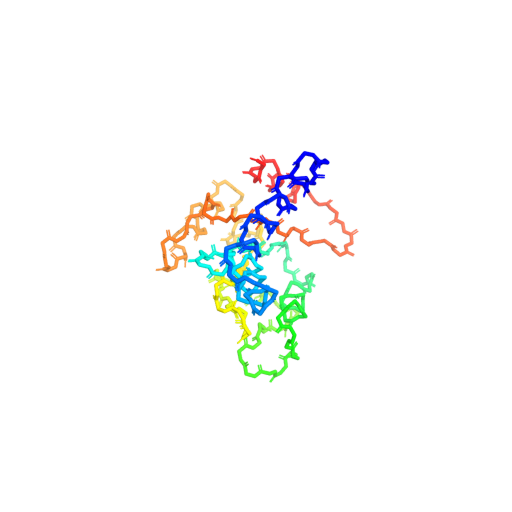.88 84 LYS A CA 1
ATOM 645 C C . LYS A 1 84 ? 4.428 -2.314 6.077 1.00 92.88 84 LYS A C 1
ATOM 647 O O . LYS A 1 84 ? 5.123 -2.794 6.972 1.00 92.88 84 LYS A O 1
ATOM 652 N N . TYR A 1 85 ? 4.209 -2.933 4.924 1.00 94.56 85 TYR A N 1
ATOM 653 C CA . TYR A 1 85 ? 4.654 -4.278 4.578 1.00 94.56 85 TYR A CA 1
ATOM 654 C C . TYR A 1 85 ? 5.307 -4.295 3.186 1.00 94.56 85 TYR A C 1
ATOM 656 O O . TYR A 1 85 ? 4.617 -4.515 2.189 1.00 94.56 85 TYR A O 1
ATOM 664 N N . PRO A 1 86 ? 6.635 -4.100 3.090 1.00 95.62 86 PRO A N 1
ATOM 665 C CA . PRO A 1 86 ? 7.362 -4.288 1.837 1.00 95.62 86 PRO A CA 1
ATOM 666 C C . PRO A 1 86 ? 7.259 -5.739 1.355 1.00 95.62 86 PRO A C 1
ATOM 668 O O . PRO A 1 86 ? 7.275 -6.679 2.167 1.00 95.62 86 PRO A O 1
ATOM 671 N N . ASP A 1 87 ? 7.152 -5.938 0.046 1.00 95.38 87 ASP A N 1
ATOM 672 C CA . ASP A 1 87 ? 7.209 -7.269 -0.540 1.00 95.38 87 ASP A CA 1
ATOM 673 C C . ASP A 1 87 ? 8.611 -7.885 -0.332 1.00 95.38 87 ASP A C 1
ATOM 675 O O . ASP A 1 87 ? 9.618 -7.213 -0.571 1.00 95.38 87 ASP A O 1
ATOM 679 N N . PRO A 1 88 ? 8.716 -9.148 0.129 1.00 94.62 88 PRO A N 1
ATOM 680 C CA . PRO A 1 88 ? 10.011 -9.777 0.389 1.00 94.62 88 PRO A CA 1
ATOM 681 C C . PRO A 1 88 ? 10.894 -9.946 -0.854 1.00 94.62 88 PRO A C 1
ATOM 683 O O . PRO A 1 88 ? 12.115 -9.985 -0.723 1.00 94.62 88 PRO A O 1
ATOM 686 N N . LYS A 1 89 ? 10.294 -10.096 -2.043 1.00 92.25 89 LYS A N 1
ATOM 687 C CA . LYS A 1 89 ? 11.016 -10.268 -3.312 1.00 92.25 89 LYS A CA 1
ATOM 688 C C . LYS A 1 89 ? 11.253 -8.934 -4.010 1.00 92.25 89 LYS A C 1
ATOM 690 O O . LYS A 1 89 ? 12.271 -8.778 -4.680 1.00 92.25 89 LYS A O 1
ATOM 695 N N . HIS A 1 90 ? 10.339 -7.980 -3.839 1.00 92.25 90 HIS A N 1
ATOM 696 C CA . HIS A 1 90 ? 10.390 -6.675 -4.493 1.00 92.25 90 HIS A CA 1
ATOM 697 C C . HIS A 1 90 ? 10.169 -5.537 -3.484 1.00 92.25 9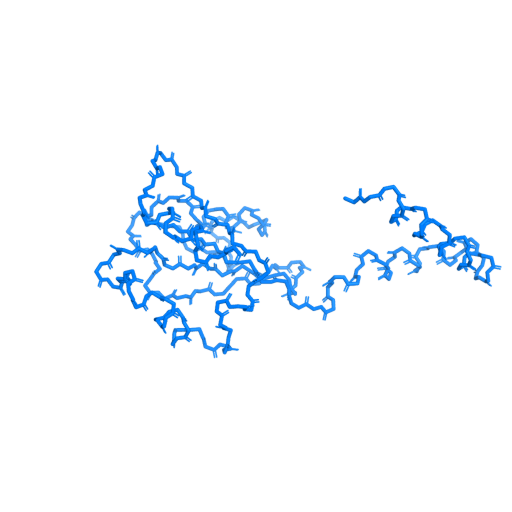0 HIS A C 1
ATOM 699 O O . HIS A 1 90 ? 9.058 -5.028 -3.384 1.00 92.25 90 HIS A O 1
ATOM 705 N N . PRO A 1 91 ? 11.204 -5.069 -2.763 1.00 93.56 91 PRO A N 1
ATOM 706 C CA . PRO A 1 91 ? 11.041 -4.078 -1.691 1.00 93.56 91 PRO A CA 1
ATOM 707 C C . PRO A 1 91 ? 10.415 -2.737 -2.113 1.00 93.56 91 PRO A C 1
ATOM 709 O O . PRO A 1 91 ? 9.879 -2.027 -1.262 1.00 93.56 91 PRO A O 1
ATOM 712 N N . SER A 1 92 ? 10.470 -2.393 -3.406 1.00 94.00 92 SER A N 1
ATOM 713 C CA . SER A 1 92 ? 9.789 -1.224 -3.977 1.00 94.00 92 SER A CA 1
ATOM 714 C C . SER A 1 92 ? 8.267 -1.394 -4.045 1.00 94.00 92 SER A C 1
ATOM 716 O O . SER A 1 92 ? 7.562 -0.397 -4.078 1.00 94.00 92 SER A O 1
ATOM 718 N N . LEU A 1 93 ? 7.739 -2.621 -4.029 1.00 95.88 93 LEU A N 1
ATOM 719 C CA . LEU A 1 93 ? 6.311 -2.897 -3.877 1.00 95.88 93 LEU A CA 1
ATOM 720 C C . LEU A 1 93 ? 5.960 -2.926 -2.390 1.00 95.88 93 LEU A C 1
ATOM 722 O O . LEU A 1 93 ? 6.447 -3.768 -1.633 1.00 95.88 93 LEU A O 1
ATOM 726 N N . ILE A 1 94 ? 5.113 -1.998 -1.962 1.00 95.88 94 ILE A N 1
ATOM 727 C CA . ILE A 1 94 ? 4.831 -1.765 -0.552 1.00 95.88 94 ILE A CA 1
ATOM 728 C C . ILE A 1 94 ? 3.326 -1.806 -0.318 1.00 95.88 94 ILE A C 1
ATOM 730 O O . ILE A 1 94 ? 2.580 -1.001 -0.867 1.00 95.88 94 ILE A O 1
ATOM 734 N N . TYR A 1 95 ? 2.894 -2.696 0.573 1.00 95.50 95 TYR A N 1
ATOM 735 C CA . TYR A 1 95 ? 1.511 -2.764 1.032 1.00 95.50 95 TYR A CA 1
ATOM 736 C C . TYR A 1 95 ? 1.359 -1.994 2.342 1.00 95.50 95 TYR A C 1
ATOM 738 O O . TYR A 1 95 ? 2.113 -2.225 3.287 1.00 95.50 95 TYR A O 1
ATOM 746 N N . TYR A 1 96 ? 0.376 -1.110 2.420 1.00 93.19 96 TYR A N 1
ATOM 747 C CA . TYR A 1 96 ? 0.001 -0.416 3.645 1.00 93.19 96 TYR A CA 1
ATOM 748 C C . TYR A 1 96 ? -1.322 -0.989 4.142 1.00 93.19 96 TYR A C 1
ATOM 750 O O . TYR A 1 96 ? -2.341 -0.867 3.471 1.00 93.19 96 TYR A O 1
ATOM 758 N N . ASP A 1 97 ? -1.305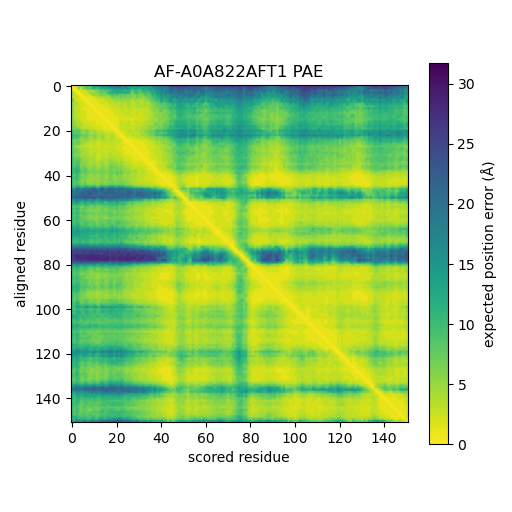 -1.632 5.309 1.00 90.75 97 ASP A N 1
ATOM 759 C CA . ASP A 1 97 ? -2.526 -2.034 6.011 1.00 90.75 97 ASP A CA 1
ATOM 760 C C . ASP A 1 97 ? -3.079 -0.800 6.717 1.00 90.75 97 ASP A C 1
ATOM 762 O O . ASP A 1 97 ? -2.481 -0.300 7.682 1.00 90.75 97 ASP A O 1
ATOM 766 N N . LEU A 1 98 ? -4.178 -0.273 6.182 1.00 89.44 98 LEU A N 1
ATOM 767 C CA . LEU A 1 98 ? -4.861 0.870 6.752 1.00 89.44 98 LEU A CA 1
ATOM 768 C C . LEU A 1 98 ? -6.012 0.399 7.657 1.00 89.44 98 LEU A C 1
ATOM 770 O O . LEU A 1 98 ? -6.713 -0.576 7.350 1.00 89.44 98 LEU A O 1
ATOM 774 N N . PRO A 1 99 ? -6.241 1.107 8.769 1.00 86.44 99 PRO A N 1
ATOM 775 C CA . PRO A 1 99 ? -7.399 0.896 9.627 1.00 86.44 99 PRO A CA 1
ATOM 776 C C . PRO A 1 99 ? -8.712 1.115 8.860 1.00 86.44 99 PRO A C 1
ATOM 778 O O . PRO A 1 99 ? -8.748 1.775 7.826 1.00 86.44 99 PRO A O 1
ATOM 781 N N . GLY A 1 100 ? -9.806 0.536 9.358 1.00 82.81 100 GLY A N 1
ATOM 782 C CA . GLY A 1 100 ? -11.124 0.731 8.753 1.00 82.81 100 GLY A CA 1
ATOM 783 C C . GLY A 1 100 ? -11.680 2.119 9.052 1.00 82.81 100 GLY A C 1
ATOM 784 O O . G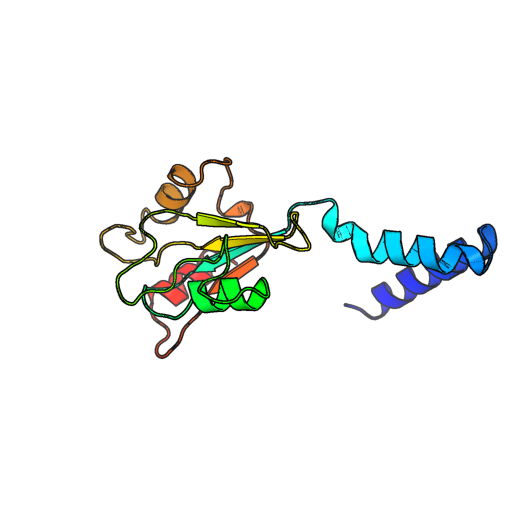LY A 1 100 ? -11.544 2.606 10.172 1.00 82.81 100 GLY A O 1
ATOM 785 N N . VAL A 1 101 ? -12.329 2.740 8.069 1.00 86.31 101 VAL A N 1
ATOM 786 C CA . VAL A 1 101 ? -12.985 4.040 8.249 1.00 86.31 101 VAL A CA 1
ATOM 787 C C . VAL A 1 101 ? -14.340 3.905 8.948 1.00 86.31 101 VAL A C 1
ATOM 789 O O . VAL A 1 101 ? -15.072 2.934 8.756 1.00 86.31 101 VAL A O 1
ATOM 792 N N . GLY A 1 102 ? -14.683 4.906 9.758 1.00 83.00 102 GLY A N 1
ATOM 793 C CA . GLY A 1 102 ? -15.961 5.023 10.457 1.00 83.00 102 GLY A CA 1
ATOM 794 C C . GLY A 1 102 ? -16.027 4.269 11.784 1.00 83.00 102 GLY A C 1
ATOM 795 O O . GLY A 1 102 ? -17.115 4.111 12.333 1.00 83.00 102 GLY A O 1
ATOM 796 N N . THR A 1 103 ? -14.889 3.813 12.315 1.00 83.06 103 THR A N 1
ATOM 797 C CA . THR A 1 103 ? -14.800 3.323 13.698 1.00 83.06 103 THR A CA 1
ATOM 798 C C . THR A 1 103 ? -14.598 4.501 14.661 1.00 83.06 103 THR A C 1
ATOM 800 O O . THR A 1 103 ? -14.166 5.571 14.230 1.00 83.06 103 THR A O 1
ATOM 803 N N . PRO A 1 104 ? -14.851 4.348 15.975 1.00 84.81 104 PRO A N 1
ATOM 804 C CA . PRO A 1 104 ? -14.620 5.426 16.942 1.00 84.81 104 PRO A CA 1
ATOM 805 C C . PRO A 1 104 ? -13.185 5.978 16.945 1.00 84.81 104 PRO A C 1
ATOM 807 O O . PRO A 1 104 ? -12.982 7.154 17.231 1.00 84.81 104 PRO A O 1
ATOM 810 N N . SER A 1 105 ? -12.189 5.147 16.620 1.00 85.19 105 SER A N 1
ATOM 811 C CA . SER A 1 105 ? -10.782 5.563 16.512 1.00 85.19 105 SER A CA 1
ATOM 812 C C . SER A 1 105 ? -10.424 6.167 15.152 1.00 85.19 105 SER A C 1
ATOM 814 O O . SER A 1 105 ? -9.389 6.817 15.033 1.00 85.19 105 SER A O 1
ATOM 816 N N . TYR A 1 106 ? -11.267 5.953 14.143 1.00 87.88 106 TYR A N 1
ATOM 817 C CA . TYR A 1 106 ? -11.064 6.382 12.762 1.00 87.88 106 TYR A CA 1
ATOM 818 C C . TYR A 1 106 ? -12.346 6.995 12.189 1.00 87.88 106 TYR A C 1
ATOM 820 O O . TYR A 1 106 ? -12.903 6.471 11.216 1.00 87.88 106 TYR A O 1
ATOM 828 N N . PRO A 1 107 ? -12.851 8.087 12.791 1.00 89.88 107 PRO A N 1
ATOM 829 C CA . PRO A 1 107 ? -14.055 8.742 12.313 1.00 89.88 107 PRO A CA 1
ATOM 830 C C . PRO A 1 107 ? -13.818 9.330 10.917 1.00 89.88 107 PRO A C 1
ATOM 832 O O . PRO A 1 107 ? -12.711 9.744 10.565 1.00 89.88 107 PRO A O 1
ATOM 835 N N . ARG A 1 108 ? -14.870 9.308 10.096 1.00 89.56 108 ARG A N 1
ATOM 836 C CA . ARG A 1 108 ? -14.808 9.587 8.654 1.00 89.56 108 ARG A CA 1
ATOM 837 C C . ARG A 1 108 ? -14.249 10.979 8.339 1.00 89.56 108 ARG A C 1
ATOM 839 O O . ARG A 1 108 ? -13.402 11.114 7.466 1.00 89.56 108 ARG A O 1
ATOM 846 N N . ASP A 1 109 ? -14.695 11.991 9.073 1.00 91.62 109 ASP A N 1
ATOM 847 C CA . ASP A 1 109 ? -14.321 13.402 8.922 1.00 91.62 109 ASP A CA 1
ATOM 848 C C . ASP A 1 109 ? -12.835 13.681 9.195 1.00 91.62 109 ASP A C 1
ATOM 850 O O . ASP A 1 109 ? -12.289 14.644 8.669 1.00 91.62 109 ASP A O 1
ATOM 854 N N . GLN A 1 110 ? -12.168 12.827 9.975 1.00 92.19 110 GLN A N 1
ATOM 855 C CA . GLN A 1 110 ? -10.757 12.992 10.351 1.00 92.19 110 GLN A CA 1
ATOM 856 C C . GLN A 1 110 ? -9.863 11.881 9.792 1.00 92.19 110 GLN A C 1
ATOM 858 O O . GLN A 1 110 ? -8.665 11.849 10.077 1.00 92.19 110 GLN A O 1
ATOM 863 N N . TYR A 1 111 ? -10.421 10.960 9.004 1.00 90.19 111 TYR A N 1
ATOM 864 C CA . TYR A 1 111 ? -9.755 9.715 8.637 1.00 90.19 111 TYR A CA 1
ATOM 865 C C . TYR A 1 111 ? -8.393 9.959 7.973 1.00 90.19 111 TYR A C 1
ATOM 867 O O . TYR A 1 111 ? -7.376 9.499 8.489 1.00 90.19 111 TYR A O 1
ATOM 875 N N . PHE A 1 112 ? -8.330 10.745 6.896 1.00 89.69 112 PHE A N 1
ATOM 876 C CA . PHE A 1 112 ? -7.067 10.987 6.185 1.00 89.69 112 PHE A CA 1
ATOM 877 C C . PHE A 1 112 ? -6.053 11.787 6.993 1.00 89.69 112 PHE A C 1
ATOM 879 O O . PHE A 1 112 ? -4.860 11.498 6.926 1.00 89.69 112 PHE A O 1
ATOM 886 N N . GLU A 1 113 ? -6.504 12.726 7.824 1.00 90.75 113 GLU A N 1
ATOM 887 C CA . GLU A 1 113 ? -5.599 13.429 8.729 1.00 90.75 113 GLU A CA 1
ATOM 888 C C . GLU A 1 113 ? -4.962 12.477 9.741 1.00 90.75 113 GLU A C 1
ATOM 890 O O . GLU A 1 113 ? -3.769 12.586 10.033 1.00 90.75 113 GLU A O 1
ATOM 895 N N . ILE A 1 114 ? -5.743 11.537 10.281 1.00 90.19 114 ILE A N 1
ATOM 896 C CA . ILE A 1 114 ? -5.242 10.513 11.199 1.00 90.19 114 ILE A CA 1
ATOM 897 C C . ILE A 1 114 ? -4.256 9.597 10.466 1.00 90.19 114 ILE A C 1
ATOM 899 O O . ILE A 1 114 ? -3.169 9.356 10.991 1.00 90.19 114 ILE A O 1
ATOM 903 N N . ILE A 1 115 ? -4.585 9.128 9.254 1.00 89.50 115 ILE A N 1
ATOM 904 C CA . ILE A 1 115 ? -3.681 8.303 8.434 1.00 89.50 115 ILE A CA 1
ATOM 905 C C . ILE A 1 115 ? -2.355 9.031 8.202 1.00 89.50 115 ILE A C 1
ATOM 907 O O . ILE A 1 115 ? -1.297 8.473 8.494 1.00 89.50 115 ILE A O 1
ATOM 911 N N . LYS A 1 116 ? -2.397 10.297 7.778 1.00 88.75 116 LYS A N 1
ATOM 912 C CA . LYS A 1 116 ? -1.208 11.130 7.571 1.00 88.75 116 LYS A CA 1
ATOM 913 C C . LYS A 1 116 ? -0.371 11.269 8.844 1.00 88.75 116 LYS A C 1
ATOM 915 O O . LYS A 1 116 ? 0.837 11.069 8.813 1.00 88.75 116 LYS A O 1
ATOM 920 N N . LYS A 1 117 ? -1.007 11.549 9.988 1.00 88.62 117 LYS A N 1
ATOM 921 C CA . LYS A 1 117 ? -0.327 11.666 11.294 1.00 88.62 117 LYS A CA 1
ATOM 922 C C . LYS A 1 117 ? 0.313 10.348 11.749 1.00 88.62 117 LYS A C 1
ATOM 924 O O . LYS A 1 117 ? 1.343 10.371 12.417 1.00 88.62 117 LYS A O 1
ATOM 929 N N . GLN A 1 118 ? -0.290 9.205 11.424 1.00 87.00 118 GLN A N 1
ATOM 930 C CA . GLN A 1 118 ? 0.219 7.885 11.815 1.00 87.00 118 GLN A CA 1
ATOM 931 C C . GLN A 1 118 ? 1.310 7.351 10.881 1.00 87.00 118 GLN A C 1
ATOM 933 O O . GLN A 1 118 ? 2.093 6.482 11.280 1.00 87.00 118 GLN A O 1
ATOM 938 N N . THR A 1 119 ? 1.378 7.858 9.654 1.00 85.69 119 THR A N 1
ATOM 939 C CA . THR A 1 119 ? 2.303 7.365 8.639 1.00 85.69 119 THR A CA 1
ATOM 940 C C . THR A 1 119 ? 3.695 7.963 8.849 1.00 85.69 119 THR A C 1
ATOM 942 O O . THR A 1 119 ? 3.984 9.106 8.509 1.00 85.69 119 THR A O 1
ATOM 945 N N . LYS A 1 120 ? 4.579 7.178 9.475 1.00 76.00 120 LYS A N 1
ATOM 946 C CA . LYS A 1 120 ? 5.893 7.643 9.963 1.00 76.00 120 LYS A CA 1
ATOM 947 C C . LYS A 1 120 ? 6.893 8.010 8.868 1.00 76.00 120 LYS A C 1
ATOM 949 O O . LYS A 1 120 ? 7.853 8.716 9.154 1.00 76.00 120 LYS A O 1
ATOM 954 N N . ASP A 1 121 ? 6.714 7.500 7.656 1.00 81.88 121 ASP A N 1
ATOM 955 C CA . ASP A 1 121 ? 7.593 7.768 6.515 1.00 81.88 121 ASP A CA 1
ATOM 956 C C . ASP A 1 121 ? 7.136 8.967 5.670 1.00 81.88 121 ASP A C 1
ATOM 958 O O . ASP A 1 121 ? 7.682 9.190 4.593 1.00 81.88 121 ASP A O 1
ATOM 962 N N . GLY A 1 122 ? 6.177 9.758 6.170 1.00 82.00 122 GLY A N 1
ATOM 963 C CA . GLY A 1 122 ? 5.710 10.990 5.530 1.00 82.00 122 GLY A CA 1
ATOM 964 C C . GLY A 1 122 ? 4.786 10.773 4.333 1.00 82.00 122 GLY A C 1
ATOM 965 O O . GLY A 1 122 ? 4.444 11.747 3.674 1.00 82.00 122 GLY A O 1
ATOM 966 N N . VAL A 1 123 ? 4.392 9.523 4.067 1.00 84.75 123 VAL A N 1
ATOM 967 C CA . VAL A 1 123 ? 3.448 9.160 3.004 1.00 84.75 123 VAL A CA 1
ATOM 968 C C . VAL A 1 123 ? 2.061 9.704 3.351 1.00 84.75 123 VAL A C 1
ATOM 970 O O . VAL A 1 123 ? 1.509 9.414 4.415 1.00 84.75 123 VAL A O 1
ATOM 973 N N . ASP A 1 124 ? 1.520 10.512 2.448 1.00 86.38 124 ASP A N 1
ATOM 974 C CA . ASP A 1 124 ? 0.155 11.023 2.480 1.00 86.38 124 ASP A CA 1
ATOM 975 C C . ASP A 1 124 ? -0.759 10.145 1.617 1.00 86.38 124 ASP A C 1
ATOM 977 O O . ASP A 1 124 ? -0.316 9.266 0.877 1.00 86.38 124 ASP A O 1
ATOM 981 N N . ILE A 1 125 ? -2.062 10.391 1.681 1.00 84.62 125 ILE A N 1
ATOM 982 C CA . ILE A 1 125 ? -3.022 9.637 0.895 1.00 84.62 125 ILE A CA 1
ATOM 983 C C . ILE A 1 125 ? -2.792 9.767 -0.617 1.00 84.62 125 ILE A C 1
ATOM 985 O O . ILE A 1 125 ? -2.949 8.792 -1.348 1.00 84.62 125 ILE A O 1
ATOM 989 N N . CYS A 1 126 ? -2.357 10.943 -1.071 1.00 87.56 126 CYS A N 1
ATOM 990 C CA . CYS A 1 126 ? -2.058 11.211 -2.477 1.00 87.56 126 CYS A CA 1
ATOM 991 C C . CYS A 1 126 ? -0.795 10.493 -2.984 1.00 87.56 126 CYS A C 1
ATOM 993 O O . CYS A 1 126 ? -0.539 10.509 -4.183 1.00 87.56 126 CYS A O 1
ATOM 995 N N . ASP A 1 127 ? -0.003 9.884 -2.095 1.00 91.00 127 ASP A N 1
ATOM 996 C CA . ASP A 1 127 ? 1.203 9.135 -2.463 1.00 91.00 127 ASP A CA 1
ATOM 997 C C . ASP A 1 127 ? 0.920 7.647 -2.736 1.00 91.00 127 ASP A C 1
ATOM 999 O O . ASP A 1 127 ? 1.836 6.903 -3.107 1.00 91.00 127 ASP A O 1
ATOM 1003 N N . PHE A 1 128 ? -0.314 7.183 -2.506 1.00 92.75 128 PHE A N 1
ATOM 1004 C CA . PHE A 1 128 ? -0.732 5.827 -2.851 1.00 92.75 128 PHE A CA 1
ATOM 1005 C C . PHE A 1 128 ? -1.071 5.723 -4.335 1.00 92.75 128 PHE A C 1
ATOM 1007 O O . PHE A 1 128 ? -1.914 6.456 -4.842 1.00 92.75 128 PHE A O 1
ATOM 1014 N N . ASP A 1 129 ? -0.468 4.745 -5.010 1.00 93.88 129 ASP A N 1
ATOM 1015 C CA . ASP A 1 129 ? -0.736 4.462 -6.421 1.00 93.88 129 ASP A CA 1
ATOM 1016 C C . ASP A 1 129 ? -2.046 3.681 -6.604 1.00 93.88 129 ASP A C 1
ATOM 1018 O O . ASP A 1 129 ? -2.720 3.803 -7.625 1.00 93.88 129 ASP A O 1
ATOM 1022 N N . PHE A 1 130 ? -2.405 2.855 -5.615 1.00 92.94 130 PHE A N 1
ATOM 1023 C CA . PHE A 1 130 ? -3.609 2.028 -5.646 1.00 92.94 130 PHE A CA 1
ATOM 1024 C C . PHE A 1 130 ? -4.269 1.915 -4.271 1.00 92.94 130 PHE A C 1
ATOM 1026 O O . PHE A 1 130 ? -3.592 1.733 -3.256 1.00 92.94 130 PHE A O 1
ATOM 1033 N N . PHE A 1 131 ? -5.605 1.889 -4.270 1.00 91.12 131 PHE A N 1
ATOM 1034 C CA . PHE A 1 131 ? -6.428 1.527 -3.115 1.00 91.12 131 PHE A CA 1
ATOM 1035 C C . PHE A 1 131 ? -7.128 0.192 -3.359 1.00 91.12 131 PHE A C 1
ATOM 1037 O O . PHE A 1 131 ? -7.941 0.044 -4.269 1.00 91.12 131 PHE A O 1
ATOM 1044 N N . LEU A 1 132 ? -6.830 -0.791 -2.514 1.00 91.00 132 LEU A N 1
ATOM 1045 C CA . LEU A 1 132 ? -7.532 -2.064 -2.441 1.00 91.00 132 LEU A CA 1
ATOM 1046 C C . LEU A 1 132 ? -8.535 -2.016 -1.289 1.00 91.00 132 LEU A C 1
ATOM 1048 O O . LEU A 1 132 ? -8.194 -2.265 -0.128 1.00 91.00 132 LEU A O 1
ATOM 1052 N N . ILE A 1 133 ? -9.783 -1.710 -1.631 1.00 87.62 133 ILE A N 1
ATOM 1053 C CA . ILE A 1 133 ? -10.916 -1.738 -0.705 1.00 87.62 133 ILE A CA 1
ATOM 1054 C C . ILE A 1 133 ? -11.497 -3.152 -0.734 1.00 87.62 133 ILE A C 1
ATOM 1056 O O . ILE A 1 133 ? -12.154 -3.562 -1.689 1.00 87.62 133 ILE A O 1
ATOM 1060 N N . VAL A 1 134 ? -11.185 -3.945 0.288 1.00 82.06 134 VAL A N 1
ATOM 1061 C CA . VAL A 1 134 ? -11.598 -5.356 0.367 1.00 82.06 134 VAL A CA 1
ATOM 1062 C C . VAL A 1 134 ? -12.968 -5.415 1.019 1.00 82.06 134 VAL A C 1
ATOM 1064 O O . VAL A 1 134 ? -13.106 -4.811 2.057 1.00 82.06 134 VAL A O 1
ATOM 1067 N N . SER A 1 135 ? -13.954 -6.175 0.546 1.00 76.81 135 SER A N 1
ATOM 1068 C CA . SER A 1 135 ? -15.202 -6.419 1.299 1.00 76.81 135 SER A CA 1
ATOM 1069 C C . SER A 1 135 ? -15.551 -7.907 1.277 1.00 76.81 135 SER A C 1
ATOM 1071 O O . SER A 1 135 ? -15.283 -8.584 0.288 1.00 76.81 135 SER A O 1
ATOM 1073 N N . THR A 1 136 ? -16.085 -8.448 2.379 1.00 70.50 136 THR A N 1
ATOM 1074 C CA . THR A 1 136 ? -16.362 -9.896 2.509 1.00 70.50 136 THR A CA 1
ATOM 1075 C C . THR A 1 136 ? -17.843 -10.252 2.495 1.00 70.50 136 THR A C 1
ATOM 1077 O O . THR A 1 136 ? -18.168 -11.403 2.223 1.00 70.50 136 THR A O 1
ATOM 1080 N N . SER A 1 137 ? -18.751 -9.318 2.803 1.00 71.12 137 SER A N 1
ATOM 1081 C CA . SER A 1 137 ? -20.188 -9.636 2.883 1.00 71.12 137 SER A CA 1
ATOM 1082 C C . SER A 1 137 ? -21.119 -8.478 2.545 1.00 71.12 137 SER A C 1
ATOM 1084 O O . SER A 1 137 ? -22.137 -8.694 1.890 1.00 71.12 137 SER A O 1
ATOM 1086 N N . ARG A 1 138 ? -20.801 -7.255 2.978 1.00 72.50 138 ARG A N 1
ATOM 1087 C CA . ARG A 1 138 ? -21.609 -6.062 2.715 1.00 72.50 138 ARG A CA 1
ATOM 1088 C C . ARG A 1 138 ? -20.710 -4.918 2.292 1.00 72.50 138 ARG A C 1
ATOM 1090 O O . ARG A 1 138 ? -19.681 -4.677 2.917 1.00 72.50 138 ARG A O 1
ATOM 1097 N N . PHE A 1 139 ? -21.133 -4.217 1.253 1.00 81.25 139 PHE A N 1
ATOM 1098 C CA . PHE A 1 139 ? -20.590 -2.915 0.916 1.00 81.25 139 PHE A CA 1
ATOM 1099 C C . PHE A 1 139 ? -21.325 -1.863 1.748 1.00 81.25 139 PHE A C 1
ATOM 1101 O O . PHE A 1 139 ? -22.557 -1.855 1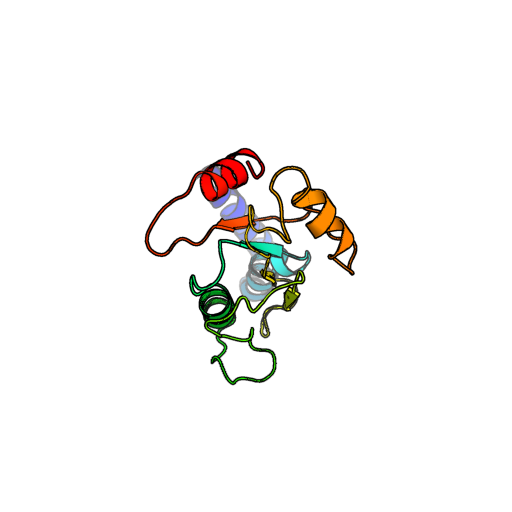.788 1.00 81.25 139 PHE A O 1
ATOM 1108 N N . THR A 1 140 ? -20.579 -1.038 2.471 1.00 83.94 140 THR A N 1
ATOM 1109 C CA . THR A 1 140 ? -21.108 -0.059 3.424 1.00 83.94 140 THR A CA 1
ATOM 1110 C C . THR A 1 140 ? -20.977 1.363 2.884 1.00 83.94 140 THR A C 1
ATOM 1112 O O . THR A 1 140 ? -20.210 1.629 1.963 1.00 83.94 140 THR A O 1
ATOM 1115 N N . GLU A 1 141 ? -21.687 2.317 3.486 1.00 87.69 141 GLU A N 1
ATOM 1116 C CA . GLU A 1 141 ? -21.518 3.742 3.158 1.00 87.69 141 GLU A CA 1
ATOM 1117 C C . GLU A 1 141 ? -20.090 4.240 3.414 1.00 87.69 141 GLU A C 1
ATOM 1119 O O . GLU A 1 141 ? -19.634 5.176 2.768 1.00 87.69 141 GLU A O 1
ATOM 1124 N N . ASN A 1 142 ? -19.381 3.615 4.356 1.00 86.56 142 ASN A N 1
ATOM 1125 C CA . ASN A 1 142 ? -17.976 3.893 4.634 1.00 86.56 142 ASN A CA 1
ATOM 1126 C C . ASN A 1 142 ? -17.075 3.458 3.472 1.00 86.56 142 ASN A C 1
ATOM 1128 O O . ASN A 1 142 ? -16.159 4.194 3.110 1.00 86.56 142 ASN A O 1
ATOM 1132 N N . ASP A 1 143 ? -17.372 2.310 2.860 1.00 85.25 143 ASP A N 1
ATOM 1133 C CA . ASP A 1 143 ? -16.663 1.842 1.668 1.00 85.25 143 ASP A CA 1
ATOM 1134 C C . ASP A 1 143 ? -16.956 2.753 0.469 1.00 85.25 143 ASP A C 1
ATOM 1136 O O . ASP A 1 143 ? -16.031 3.137 -0.241 1.00 85.25 143 ASP A O 1
ATOM 1140 N N . MET A 1 144 ? -18.223 3.156 0.280 1.00 88.62 144 MET A N 1
ATOM 1141 C CA . MET A 1 144 ? -18.610 4.096 -0.781 1.00 88.62 144 MET A CA 1
ATOM 1142 C C . MET A 1 144 ? -17.896 5.434 -0.631 1.00 88.62 144 MET A C 1
ATOM 1144 O O . MET A 1 144 ? -17.278 5.917 -1.575 1.00 88.62 144 MET A O 1
ATOM 1148 N N . TRP A 1 145 ? -17.950 6.011 0.570 1.00 90.31 145 TRP A N 1
ATOM 1149 C CA . TRP A 1 145 ? -17.292 7.276 0.854 1.00 90.31 145 TRP A CA 1
ATOM 1150 C C . TRP A 1 145 ? -15.802 7.197 0.532 1.00 90.31 145 TRP A C 1
ATOM 1152 O O . TRP A 1 145 ? -15.266 8.089 -0.112 1.00 90.31 145 TRP A O 1
ATOM 1162 N N . LEU A 1 146 ? -15.136 6.108 0.920 1.00 88.06 146 LEU A N 1
ATOM 1163 C CA . LEU A 1 146 ? -13.721 5.946 0.630 1.00 88.06 146 LEU A CA 1
ATOM 1164 C C . LEU A 1 146 ? -13.451 5.887 -0.883 1.00 88.06 146 LEU A C 1
ATOM 1166 O O . LEU A 1 146 ? -12.546 6.571 -1.344 1.00 88.06 146 LEU A O 1
ATOM 1170 N N . VAL A 1 147 ? -14.261 5.145 -1.650 1.00 88.62 147 VAL A N 1
ATOM 1171 C CA . VAL A 1 147 ? -14.174 5.106 -3.124 1.00 88.62 147 VAL A CA 1
ATOM 1172 C C . VAL A 1 147 ? -14.319 6.501 -3.740 1.00 88.62 147 VAL A C 1
ATOM 1174 O O . VAL A 1 147 ? -13.625 6.816 -4.701 1.00 88.62 147 VAL A O 1
ATOM 1177 N N . GLU A 1 148 ? -15.210 7.343 -3.218 1.00 89.50 148 GLU A N 1
ATOM 1178 C CA . GLU A 1 148 ? -15.398 8.717 -3.707 1.00 89.50 148 GLU A CA 1
ATOM 1179 C C . GLU A 1 148 ? -14.202 9.624 -3.400 1.00 89.50 148 GLU A C 1
ATOM 1181 O O . GLU A 1 148 ? -13.921 10.544 -4.161 1.00 89.50 148 GLU A O 1
ATOM 1186 N N . GLN A 1 149 ? -13.499 9.380 -2.293 1.00 86.75 149 GLN A N 1
ATOM 1187 C CA . GLN A 1 149 ? -12.345 10.185 -1.893 1.00 86.75 149 GLN A CA 1
ATOM 1188 C C . GLN A 1 149 ? -11.027 9.763 -2.556 1.00 86.75 149 GLN A C 1
ATOM 1190 O O . GLN A 1 149 ? -10.075 10.539 -2.548 1.00 86.75 149 GLN A O 1
ATOM 1195 N N . THR A 1 150 ? -10.939 8.535 -3.073 1.00 81.62 150 THR A N 1
ATOM 1196 C CA . THR A 1 150 ? -9.696 7.959 -3.620 1.00 81.62 150 THR A CA 1
ATOM 1197 C C . THR A 1 150 ? -9.731 7.771 -5.140 1.00 81.62 150 THR A C 1
ATOM 1199 O O . THR A 1 150 ? -9.021 6.907 -5.657 1.00 81.62 150 THR A O 1
ATOM 1202 N N . GLN A 1 151 ? -10.601 8.507 -5.837 1.00 68.69 151 GLN A N 1
ATOM 1203 C CA . GLN A 1 151 ? -10.711 8.527 -7.302 1.00 68.69 151 GLN A CA 1
ATOM 1204 C C . GLN A 1 151 ? -9.831 9.596 -7.947 1.00 68.69 151 GLN A C 1
ATOM 1206 O O . GLN A 1 151 ? -9.623 10.656 -7.317 1.00 68.69 151 GLN A O 1
#

Sequence (151 aa):
MKKEDIEGQRKELQDYVAVHGVSGYKQFLDNHLNQWMKYPLRIAVTNSSGHGKSSLINTLRGLKSKSPGAAKVGVVECTNTVTKYPDPKHPSLIYYDLPGVGTPSYPRDQYFEIIKKQTKDGVDICDFDFFLIVSTSRFTENDMWLVEQTQ

Nearest PDB structures (foldseek):
  5fph-assembly3_B  TM=7.680E-01  e=1.194E-10  Mus musculus
  5fph-assembly7_G  TM=7.699E-01  e=4.122E-10  Mus musculus
  4lv8-assembly3_B  TM=7.119E-01  e=2.612E-10  Mus musculus
  5fph-assembly5_E  TM=7.593E-01  e=1.027E-09  Mus musculus
  4lv5-assembly3_B  TM=7.081E-01  e=3.176E-10  Mus musculus

Mean predicted aligned error: 7.04 Å

Radius of gyration: 19.63 Å; Cα contacts (8 Å, |Δi|>4): 191; chains: 1; bounding box: 45×31×52 Å

pLDDT: mean 85.32, std 10.03, range [45.09, 95.88]

Foldseek 3Di:
DDPVVVVVVVVVLVVQCVVVPPVCNVVSCVCVVCVLLVAQAEEEEEAAPQQCRLVVVCVVLVHDCPDVQRRHDDRPQSPLAWDWRARPVRRSYIYIHAYHECDPSQDNVCNQVRNCVRPPVNDGLVNHPYYHYGGDDDDDVSNVSVVVVND

Solvent-accessible surface area (backbone atoms only — not comparable to full-atom values): 8898 Å² total; per-residue (Å²): 135,57,74,66,59,55,54,51,54,51,50,53,52,51,57,50,32,74,75,54,35,78,81,38,48,61,59,51,48,54,53,62,76,46,51,69,61,79,45,76,47,31,34,38,34,35,38,58,72,68,58,50,61,36,55,50,56,17,53,78,52,74,41,53,73,85,42,91,92,37,45,74,74,62,81,58,77,79,50,94,53,60,41,81,44,58,26,88,91,45,66,33,39,29,39,30,47,42,50,27,64,62,38,96,93,26,40,67,95,49,33,67,62,50,50,37,72,51,30,86,86,70,54,44,81,87,65,43,78,40,78,44,77,58,74,80,86,68,90,46,73,55,56,52,51,48,56,70,73,72,109

Secondary structure (DSSP, 8-state):
--HHHHHHHHHHHHHHHHHH-GGGHHHHHHHHHTGGGGS-EEEEEE-STTSSHHHHHHHHTT--TTSTTPPPP-SS---SS-EEEE-SS-TTEEEEEPPPTTBTTB-GGGHHHHHHHH-TT---GGG-SEEEE--SS---HHHHHHHHH--